Protein AF-A0A940TPC6-F1 (afdb_monomer_lite)

pLDDT: mean 86.08, std 16.82, range [35.31, 98.31]

Radius of gyration: 13.33 Å; chains: 1; bounding box: 32×31×30 Å

Structure (mmCIF, N/CA/C/O backbone):
data_AF-A0A940TPC6-F1
#
_entry.id   AF-A0A940TPC6-F1
#
loop_
_atom_site.group_PDB
_atom_site.id
_atom_site.type_symbol
_atom_site.label_atom_id
_atom_site.label_alt_id
_atom_site.label_comp_id
_atom_site.label_asym_id
_atom_site.label_entity_id
_atom_site.label_seq_id
_atom_site.pdbx_PDB_ins_code
_atom_site.Cartn_x
_atom_site.Cartn_y
_atom_site.Cartn_z
_atom_site.occupancy
_atom_site.B_iso_or_equiv
_atom_site.auth_seq_id
_atom_site.auth_comp_id
_atom_site.auth_asym_id
_atom_site.auth_atom_id
_atom_site.pdbx_PDB_model_num
ATOM 1 N N . MET A 1 1 ? 11.280 17.638 11.656 1.00 58.59 1 MET A N 1
ATOM 2 C CA . MET A 1 1 ? 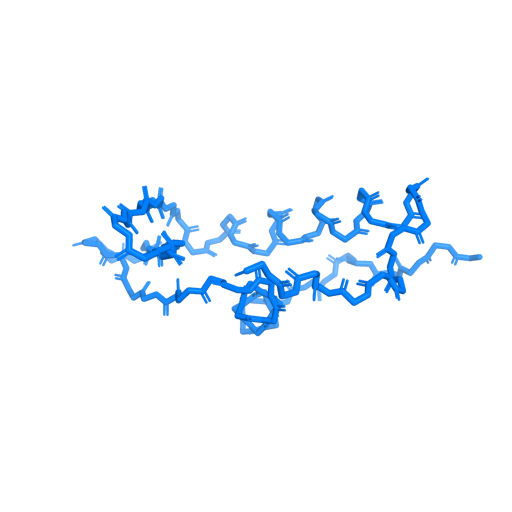9.956 17.271 12.198 1.00 58.59 1 MET A CA 1
ATOM 3 C C . MET A 1 1 ? 9.512 16.030 11.442 1.00 58.59 1 MET A C 1
ATOM 5 O O . MET A 1 1 ? 9.528 16.085 10.219 1.00 58.59 1 MET A O 1
ATOM 9 N N . GLU A 1 2 ? 9.273 14.902 12.119 1.00 63.91 2 GLU A N 1
ATOM 10 C CA . GLU A 1 2 ? 8.758 13.688 11.458 1.00 63.91 2 GLU A CA 1
ATOM 11 C C . GLU A 1 2 ? 7.361 13.988 10.882 1.00 63.91 2 GLU A C 1
ATOM 13 O O . GLU A 1 2 ? 6.578 14.659 11.563 1.00 63.91 2 GLU A O 1
ATOM 18 N N . PRO A 1 3 ? 7.039 13.559 9.649 1.00 69.31 3 PRO A N 1
ATOM 19 C CA . PRO A 1 3 ? 5.691 13.713 9.116 1.00 69.31 3 PRO A CA 1
ATOM 20 C C . PRO A 1 3 ? 4.688 12.904 9.949 1.00 69.31 3 PRO A C 1
ATOM 22 O O . PRO A 1 3 ? 4.935 11.742 10.273 1.00 69.31 3 PRO A O 1
ATOM 25 N N . ASP A 1 4 ? 3.536 13.492 10.274 1.00 71.62 4 ASP A N 1
ATOM 26 C CA . ASP A 1 4 ? 2.476 12.768 10.977 1.00 71.62 4 ASP A CA 1
ATOM 27 C C . ASP A 1 4 ? 1.804 11.756 10.035 1.00 71.62 4 ASP A C 1
ATOM 29 O O . ASP A 1 4 ? 0.934 12.087 9.228 1.00 71.62 4 ASP A O 1
ATOM 33 N N . PHE A 1 5 ? 2.221 10.495 10.145 1.00 72.81 5 PHE A N 1
ATOM 34 C CA . PHE A 1 5 ? 1.597 9.365 9.455 1.00 72.81 5 PHE A CA 1
ATOM 35 C C . PHE A 1 5 ? 0.456 8.724 10.269 1.00 72.81 5 PHE A C 1
ATOM 37 O O . PHE A 1 5 ? -0.063 7.675 9.886 1.00 72.81 5 PHE A O 1
ATOM 44 N N . GLY A 1 6 ? 0.060 9.309 11.405 1.00 67.50 6 GLY A N 1
ATOM 45 C CA . GLY A 1 6 ? -0.824 8.712 12.409 1.00 67.50 6 GLY A CA 1
ATOM 46 C C . GLY A 1 6 ? -2.218 8.341 11.900 1.00 67.50 6 GLY A C 1
ATOM 47 O O . GLY A 1 6 ? -2.816 7.386 12.398 1.00 67.50 6 GLY A O 1
ATOM 48 N N . LYS A 1 7 ? -2.714 9.009 10.851 1.00 73.62 7 LYS A N 1
ATOM 49 C CA . LYS A 1 7 ? -4.023 8.731 10.235 1.00 73.62 7 LYS A CA 1
ATOM 50 C C . LYS A 1 7 ? -3.935 8.611 8.716 1.00 73.62 7 LYS A C 1
ATOM 52 O O . LYS A 1 7 ? -4.409 9.467 7.976 1.00 73.62 7 LYS A O 1
ATOM 57 N N . LEU A 1 8 ? -3.350 7.515 8.248 1.00 89.12 8 LEU A N 1
ATOM 58 C CA . LEU A 1 8 ? -3.466 7.120 6.848 1.00 89.12 8 LEU A CA 1
ATOM 59 C C . LEU A 1 8 ? -4.792 6.373 6.637 1.00 89.12 8 LEU A C 1
ATOM 61 O O . LEU A 1 8 ? -5.053 5.389 7.325 1.00 89.12 8 LEU A O 1
ATOM 65 N N . SER A 1 9 ? -5.633 6.843 5.714 1.00 93.50 9 SER A N 1
ATOM 66 C CA . SER A 1 9 ? -6.851 6.125 5.323 1.00 93.50 9 SER A CA 1
ATOM 67 C C . SER A 1 9 ? -6.532 4.963 4.381 1.00 93.50 9 SER A C 1
ATOM 69 O O . SER A 1 9 ? -5.478 4.945 3.740 1.00 93.50 9 SER A O 1
ATOM 71 N N . PHE A 1 10 ? -7.470 4.022 4.251 1.00 94.25 10 PHE A N 1
ATOM 72 C CA . PHE A 1 10 ? -7.378 2.938 3.272 1.00 94.25 10 PHE A CA 1
ATOM 73 C C . PHE A 1 10 ? -7.146 3.471 1.852 1.00 94.25 10 PHE A C 1
ATOM 75 O O . PHE A 1 10 ? -6.166 3.095 1.216 1.00 94.25 10 PHE A O 1
ATOM 82 N N . ASP A 1 11 ? -7.953 4.431 1.393 1.00 94.94 11 ASP A N 1
ATOM 83 C CA . ASP A 1 11 ? -7.827 4.991 0.040 1.00 94.94 11 ASP A CA 1
ATOM 84 C C . ASP A 1 11 ? -6.456 5.624 -0.210 1.00 94.94 11 ASP A C 1
ATOM 86 O O . ASP A 1 11 ? -5.866 5.452 -1.277 1.00 94.94 11 ASP A O 1
ATOM 90 N N . LYS A 1 12 ? -5.903 6.338 0.780 1.00 94.62 12 LYS A N 1
ATOM 91 C CA . LYS A 1 12 ? -4.556 6.909 0.666 1.00 94.62 12 LYS A CA 1
ATOM 92 C C . LYS A 1 12 ? -3.485 5.823 0.642 1.00 94.62 12 LYS A C 1
ATOM 94 O O . LYS A 1 12 ? -2.533 5.953 -0.124 1.00 94.62 12 LYS A O 1
ATOM 99 N N . ALA A 1 13 ? -3.652 4.751 1.414 1.00 95.31 13 ALA A N 1
ATOM 100 C CA . ALA A 1 13 ? -2.765 3.596 1.356 1.00 95.31 13 ALA A CA 1
ATOM 101 C C . ALA A 1 13 ? -2.795 2.939 -0.034 1.00 95.31 13 ALA A C 1
ATOM 103 O O . ALA A 1 13 ? -1.737 2.708 -0.611 1.00 95.31 13 ALA A O 1
ATOM 104 N N . VAL A 1 14 ? -3.978 2.742 -0.629 1.00 96.31 14 VAL A N 1
ATOM 105 C CA . VAL A 1 14 ? -4.119 2.223 -2.002 1.00 96.31 14 VAL A CA 1
ATOM 106 C C . VAL A 1 14 ? -3.352 3.089 -3.005 1.00 96.31 14 VAL A C 1
ATOM 108 O O . VAL A 1 14 ? -2.613 2.558 -3.831 1.00 96.31 14 VAL A O 1
ATOM 111 N N . GLN A 1 15 ? -3.490 4.417 -2.930 1.00 95.88 15 GLN A N 1
ATOM 112 C CA . GLN A 1 15 ? -2.775 5.330 -3.831 1.00 95.88 15 GLN A CA 1
ATOM 113 C C . GLN A 1 15 ? -1.253 5.247 -3.663 1.00 95.88 15 GLN A C 1
ATOM 115 O O . GLN A 1 15 ? -0.529 5.265 -4.654 1.00 95.88 15 GLN A O 1
ATOM 120 N N . LEU A 1 16 ? -0.764 5.110 -2.428 1.00 95.12 16 LEU A N 1
ATOM 121 C CA . LEU A 1 16 ? 0.664 4.936 -2.161 1.00 95.12 16 LEU A CA 1
ATOM 122 C C . LEU A 1 16 ? 1.198 3.634 -2.755 1.00 95.12 16 LEU A C 1
ATOM 124 O O . LEU A 1 16 ? 2.193 3.668 -3.470 1.00 95.12 16 LEU A O 1
ATOM 128 N N . PHE A 1 17 ? 0.518 2.509 -2.523 1.00 95.44 17 PHE A N 1
ATOM 129 C CA . PHE A 1 17 ? 0.921 1.219 -3.086 1.00 95.44 17 PHE A CA 1
ATOM 130 C C . PHE A 1 17 ? 0.930 1.241 -4.619 1.00 95.44 17 PHE A C 1
ATOM 132 O O . PHE A 1 17 ? 1.892 0.766 -5.220 1.00 95.44 17 PHE A O 1
ATOM 139 N N . LYS A 1 18 ? -0.060 1.883 -5.254 1.00 95.56 18 LYS A N 1
ATOM 140 C CA . LYS A 1 18 ? -0.054 2.121 -6.707 1.00 95.56 18 LYS A CA 1
ATOM 141 C C . LYS A 1 18 ? 1.144 2.952 -7.158 1.00 95.56 18 LYS A C 1
ATOM 143 O O . LYS A 1 18 ? 1.832 2.569 -8.097 1.00 95.56 18 LYS A O 1
ATOM 148 N N . GLY A 1 19 ? 1.445 4.038 -6.447 1.00 93.88 19 GLY A N 1
ATOM 149 C CA . GLY A 1 19 ? 2.643 4.848 -6.692 1.00 93.88 19 GLY A CA 1
ATOM 150 C C . GLY A 1 19 ? 3.962 4.104 -6.446 1.00 93.88 19 GLY A C 1
ATOM 151 O O . GLY A 1 19 ? 5.006 4.536 -6.922 1.00 93.88 19 GLY A O 1
ATOM 152 N N . TRP A 1 20 ? 3.935 2.985 -5.720 1.00 92.00 20 TRP A N 1
ATOM 153 C CA . TRP A 1 20 ? 5.084 2.101 -5.500 1.00 92.00 20 TRP A CA 1
ATOM 154 C C . TRP A 1 20 ? 5.141 0.922 -6.479 1.00 92.00 20 TRP A C 1
ATOM 156 O O . TRP A 1 20 ? 5.959 0.028 -6.281 1.00 92.00 20 TRP A O 1
ATOM 166 N N . GLY A 1 21 ? 4.295 0.913 -7.513 1.00 93.44 21 GLY A N 1
ATOM 167 C CA . GLY A 1 21 ? 4.299 -0.103 -8.567 1.00 93.44 21 GLY A CA 1
ATOM 168 C C . GLY A 1 21 ? 3.387 -1.305 -8.311 1.00 93.44 21 GLY A C 1
ATOM 169 O O . GLY A 1 21 ? 3.393 -2.249 -9.098 1.00 93.44 21 GLY A O 1
ATOM 170 N N . PHE A 1 22 ? 2.580 -1.295 -7.246 1.00 96.19 22 PHE A N 1
ATOM 171 C CA . PHE A 1 22 ? 1.623 -2.371 -6.993 1.00 96.19 22 PHE A CA 1
ATOM 172 C C . PHE A 1 22 ? 0.299 -2.128 -7.718 1.00 96.19 22 PHE A C 1
ATOM 174 O O . PHE A 1 22 ? -0.262 -1.034 -7.691 1.00 96.19 22 PHE A O 1
ATOM 181 N N . THR A 1 23 ? -0.284 -3.189 -8.265 1.00 97.12 23 THR A N 1
ATOM 182 C CA . THR A 1 23 ? -1.728 -3.224 -8.509 1.00 97.12 23 THR A CA 1
ATOM 183 C C . THR A 1 23 ? -2.433 -3.630 -7.216 1.00 97.12 23 THR A C 1
ATOM 185 O O . THR A 1 23 ? -1.942 -4.474 -6.468 1.00 97.12 23 THR A O 1
ATOM 188 N N . VAL A 1 24 ? -3.569 -2.995 -6.931 1.00 96.88 24 VAL A N 1
ATOM 189 C CA . VAL A 1 24 ? -4.348 -3.224 -5.710 1.00 96.88 24 VAL A CA 1
ATOM 190 C C . VAL A 1 24 ? -5.764 -3.603 -6.117 1.00 96.88 24 VAL A C 1
ATOM 192 O O . VAL A 1 24 ? -6.451 -2.800 -6.752 1.00 96.88 24 VAL A O 1
ATOM 195 N N . GLU A 1 25 ? -6.178 -4.813 -5.761 1.00 97.19 25 GLU A N 1
ATOM 196 C CA . GLU A 1 25 ? -7.474 -5.403 -6.108 1.00 97.19 25 GLU A CA 1
ATOM 197 C C . GLU A 1 25 ? -8.214 -5.864 -4.849 1.00 97.19 25 GLU A C 1
ATOM 199 O O . GLU A 1 25 ? -7.618 -6.018 -3.781 1.00 9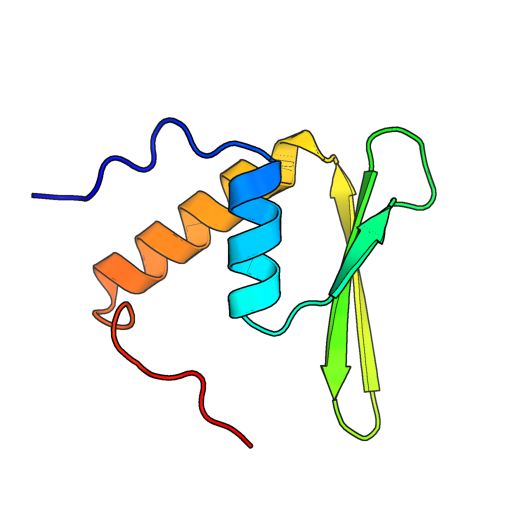7.19 25 GLU A O 1
ATOM 204 N N . GLN A 1 26 ? -9.521 -6.105 -4.965 1.00 96.25 26 GLN A N 1
ATOM 205 C CA . GLN A 1 26 ? -10.273 -6.755 -3.895 1.00 96.25 26 GLN A CA 1
ATOM 206 C C . GLN A 1 26 ? -9.710 -8.162 -3.637 1.00 96.25 26 GLN A C 1
ATOM 208 O O . GLN A 1 26 ? -9.328 -8.879 -4.564 1.00 96.25 26 GLN A O 1
ATOM 213 N N . GLY A 1 27 ? -9.629 -8.542 -2.365 1.00 95.38 27 GLY A N 1
ATOM 214 C CA . GLY A 1 27 ? -9.202 -9.871 -1.957 1.00 95.38 27 GLY A CA 1
ATOM 215 C C . GLY A 1 27 ? -10.232 -10.960 -2.275 1.00 95.38 27 GLY A C 1
ATOM 216 O O . GLY A 1 27 ? -11.396 -10.664 -2.561 1.00 95.38 27 GLY A O 1
ATOM 217 N N . PRO A 1 28 ? -9.825 -12.238 -2.204 1.00 94.44 28 PRO A N 1
ATOM 218 C CA . PRO A 1 28 ? -10.715 -13.370 -2.447 1.00 94.44 28 PRO A CA 1
ATOM 219 C C . PRO A 1 28 ? -11.838 -13.474 -1.405 1.00 94.44 28 PRO A C 1
ATOM 221 O O . PRO A 1 28 ? -12.868 -14.090 -1.683 1.00 94.44 28 PRO A O 1
ATOM 224 N N . ARG A 1 29 ? -11.671 -12.879 -0.216 1.00 96.00 29 ARG A N 1
ATOM 225 C CA . ARG A 1 29 ? -12.715 -12.793 0.811 1.00 96.00 29 ARG A CA 1
ATOM 226 C C . ARG A 1 29 ? -13.135 -11.350 1.071 1.00 96.00 29 ARG A C 1
ATOM 228 O O . ARG A 1 29 ? -12.423 -10.388 0.785 1.00 96.00 29 ARG A O 1
ATOM 235 N N . HIS A 1 30 ? -14.325 -11.202 1.644 1.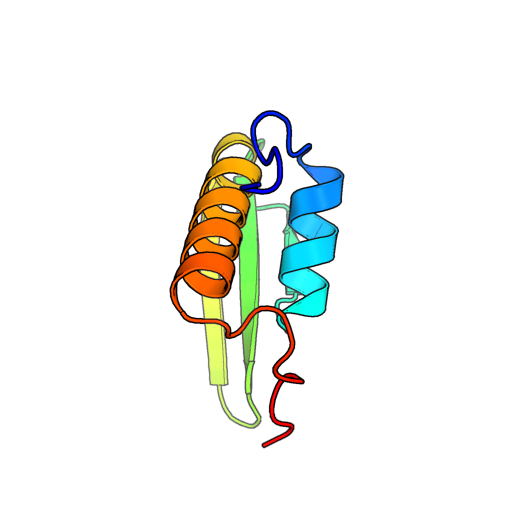00 93.62 30 HIS A N 1
ATOM 236 C CA . HIS A 1 30 ? -14.818 -9.901 2.079 1.00 93.62 30 HIS A CA 1
ATOM 237 C C . HIS A 1 30 ? -13.899 -9.317 3.163 1.00 93.62 30 HIS A C 1
ATOM 239 O O . HIS A 1 30 ? -13.591 -9.998 4.138 1.00 93.62 30 HIS A O 1
ATOM 245 N N . GLY A 1 31 ? -13.489 -8.057 3.001 1.00 95.81 31 GLY A N 1
ATOM 246 C CA . GLY A 1 31 ? -12.551 -7.393 3.914 1.00 95.81 31 GLY A CA 1
ATOM 247 C C . GLY A 1 31 ? -11.074 -7.709 3.655 1.00 95.81 31 GLY A C 1
ATOM 248 O O . GLY A 1 31 ? -10.226 -7.333 4.461 1.00 95.81 31 GLY A O 1
ATOM 249 N N . GLU A 1 32 ? -10.744 -8.373 2.547 1.00 97.56 32 GLU A N 1
ATOM 250 C CA . GLU A 1 32 ? -9.364 -8.576 2.106 1.00 97.56 32 GLU A CA 1
ATOM 251 C C . GLU A 1 32 ? -9.022 -7.685 0.905 1.00 97.56 32 GLU A C 1
ATOM 253 O O . GLU A 1 32 ? -9.887 -7.250 0.138 1.00 97.56 32 GLU A O 1
ATOM 258 N N . VAL A 1 33 ? -7.728 -7.440 0.728 1.00 97.69 33 VAL A N 1
ATOM 259 C CA . VAL A 1 33 ? -7.126 -6.764 -0.418 1.00 97.69 33 VAL A CA 1
ATOM 260 C C . VAL A 1 33 ? -5.994 -7.630 -0.964 1.00 97.69 33 VAL A C 1
ATOM 262 O O . VAL A 1 33 ? -5.236 -8.230 -0.200 1.00 97.69 33 VAL A O 1
ATOM 265 N N . THR A 1 34 ? -5.870 -7.685 -2.287 1.00 98.31 34 THR A N 1
ATOM 266 C CA . THR A 1 34 ? -4.744 -8.329 -2.967 1.00 98.31 34 THR A CA 1
ATOM 267 C C . THR A 1 34 ? -3.800 -7.255 -3.490 1.00 98.31 34 THR A C 1
ATOM 269 O O . THR A 1 34 ? -4.177 -6.425 -4.318 1.00 98.31 34 THR A O 1
ATOM 272 N N . LEU A 1 35 ? -2.558 -7.284 -3.018 1.00 97.88 35 LEU A N 1
ATOM 273 C CA . LEU A 1 35 ? -1.442 -6.533 -3.573 1.00 97.88 35 LEU A CA 1
ATOM 274 C C . LEU A 1 35 ? -0.723 -7.387 -4.600 1.00 97.88 35 LEU A C 1
ATOM 276 O O . LEU A 1 35 ? -0.388 -8.545 -4.352 1.00 97.88 35 LEU A O 1
ATOM 280 N N . ILE A 1 36 ? -0.474 -6.796 -5.753 1.00 97.56 36 ILE A N 1
ATOM 281 C CA . ILE A 1 36 ? 0.062 -7.491 -6.905 1.00 97.56 36 ILE A CA 1
ATOM 282 C C . ILE A 1 36 ? 1.273 -6.721 -7.397 1.00 97.56 36 ILE A C 1
ATOM 284 O O . ILE A 1 36 ? 1.157 -5.547 -7.740 1.00 97.56 36 ILE A O 1
ATOM 288 N N . LEU A 1 37 ? 2.412 -7.397 -7.477 1.00 95.44 37 LEU A N 1
ATOM 289 C CA . LEU A 1 37 ? 3.621 -6.862 -8.089 1.00 95.44 37 LEU A CA 1
ATOM 290 C C . LEU A 1 37 ? 3.923 -7.670 -9.350 1.00 95.44 37 LEU A C 1
ATOM 292 O O . LEU A 1 37 ? 4.104 -8.886 -9.276 1.00 95.44 37 LEU A O 1
ATOM 296 N N . GLY A 1 38 ? 3.912 -7.005 -10.501 1.00 92.75 38 GLY A N 1
ATOM 297 C CA . GLY A 1 38 ? 4.223 -7.614 -11.791 1.00 92.75 38 GLY A CA 1
ATOM 298 C C . GLY A 1 38 ? 5.635 -7.263 -12.246 1.00 92.75 38 GLY A C 1
ATOM 299 O O . GLY A 1 38 ? 6.074 -6.130 -12.072 1.00 92.75 38 GLY A O 1
ATOM 300 N N . GLY A 1 39 ? 6.308 -8.229 -12.857 1.00 88.94 39 GLY A N 1
ATOM 301 C CA . GLY A 1 39 ? 7.476 -8.031 -13.707 1.00 88.94 39 GLY A CA 1
ATOM 302 C C . GLY A 1 39 ? 7.249 -8.688 -15.075 1.00 88.94 39 GLY A C 1
ATOM 303 O O . GLY A 1 39 ? 6.187 -9.272 -15.297 1.00 88.94 39 GLY A O 1
ATOM 304 N N . PRO A 1 40 ? 8.231 -8.631 -15.990 1.00 88.19 40 PRO A N 1
ATOM 305 C CA . PRO A 1 40 ? 8.079 -9.134 -17.360 1.00 88.19 40 PRO A CA 1
ATOM 306 C C . PRO A 1 40 ? 7.640 -10.605 -17.439 1.00 88.19 40 PRO A C 1
ATOM 308 O O . PRO A 1 40 ? 6.753 -10.938 -18.218 1.00 88.19 40 PRO A O 1
ATOM 311 N N . ASP A 1 41 ? 8.196 -11.451 -16.564 1.00 94.00 41 ASP A N 1
ATOM 312 C CA . ASP A 1 41 ? 7.977 -12.907 -16.578 1.00 94.00 41 ASP A CA 1
ATOM 313 C C . ASP A 1 41 ? 7.370 -13.455 -15.274 1.00 94.00 41 ASP A C 1
ATOM 315 O O . ASP A 1 41 ? 7.256 -14.667 -15.090 1.00 94.00 41 ASP A O 1
ATOM 319 N N . HIS A 1 42 ? 7.006 -12.587 -14.325 1.00 90.00 42 HIS A N 1
ATOM 320 C CA . HIS A 1 42 ? 6.492 -13.022 -13.027 1.00 90.00 42 HIS A CA 1
ATOM 321 C C . HIS A 1 42 ? 5.412 -12.092 -12.482 1.00 90.00 42 HIS A C 1
ATOM 323 O O . HIS A 1 42 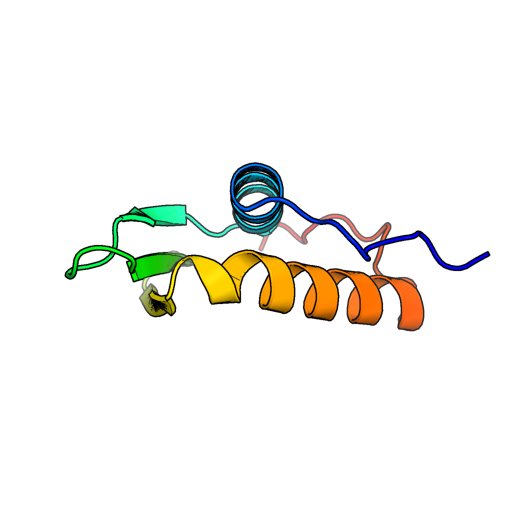? 5.368 -10.899 -12.772 1.00 90.00 42 HIS A O 1
ATOM 329 N N . ARG A 1 43 ? 4.543 -12.646 -11.634 1.00 95.06 43 ARG A N 1
ATOM 330 C CA . ARG A 1 43 ? 3.537 -11.888 -10.893 1.00 95.06 43 ARG A CA 1
ATOM 331 C C . ARG A 1 43 ? 3.440 -12.443 -9.481 1.00 95.06 43 ARG A C 1
ATOM 333 O O . ARG A 1 43 ? 3.115 -13.613 -9.292 1.00 95.06 43 ARG A O 1
ATOM 340 N N . SER A 1 44 ? 3.740 -11.596 -8.509 1.00 95.25 44 SER A N 1
ATOM 341 C CA . SER A 1 44 ? 3.664 -11.912 -7.086 1.00 95.25 44 SER A CA 1
ATOM 342 C C . SER A 1 44 ? 2.360 -11.375 -6.517 1.00 95.25 44 SER A C 1
ATOM 344 O O . SER A 1 44 ? 1.965 -10.250 -6.825 1.00 95.25 44 SER A O 1
ATOM 346 N N . TYR A 1 45 ? 1.712 -12.171 -5.671 1.00 96.56 45 TYR A N 1
ATOM 347 C CA . TYR A 1 45 ? 0.442 -11.834 -5.036 1.00 96.56 45 TYR A CA 1
ATOM 348 C C . TYR A 1 45 ? 0.602 -11.901 -3.524 1.00 96.56 45 TYR A C 1
ATOM 350 O O . TYR A 1 45 ? 1.154 -12.862 -2.990 1.00 96.56 45 TYR A O 1
ATOM 358 N N . TYR A 1 46 ? 0.086 -10.894 -2.835 1.00 96.62 46 TYR A N 1
ATOM 359 C CA . TYR A 1 46 ? 0.027 -10.852 -1.386 1.00 96.62 46 TYR A CA 1
ATOM 360 C C . TYR A 1 46 ? -1.376 -10.442 -0.956 1.00 96.62 46 TYR A C 1
ATOM 362 O O . TYR A 1 46 ? -1.853 -9.377 -1.336 1.00 96.62 46 TYR A O 1
ATOM 370 N N . VAL A 1 47 ? -2.040 -11.294 -0.179 1.00 97.44 47 VAL A N 1
ATOM 371 C CA . VAL A 1 47 ? -3.392 -11.043 0.330 1.00 97.44 47 VAL A CA 1
ATOM 372 C C . VAL A 1 47 ? -3.297 -10.658 1.799 1.00 97.44 47 VAL A C 1
ATOM 374 O O . VAL A 1 47 ? -2.631 -11.341 2.578 1.00 97.44 47 VAL A O 1
ATOM 377 N N . CYS A 1 48 ? -3.969 -9.578 2.183 1.00 96.19 48 CYS A N 1
ATOM 378 C CA . CYS A 1 48 ? -4.094 -9.171 3.578 1.00 96.19 48 CYS A CA 1
ATOM 379 C C . CYS A 1 48 ? -5.461 -8.544 3.861 1.00 96.19 48 CYS A C 1
ATOM 381 O O . CYS A 1 48 ? -6.216 -8.213 2.949 1.00 96.19 48 CYS A O 1
ATOM 383 N N . GLU A 1 49 ? -5.790 -8.376 5.138 1.00 97.50 49 GLU A N 1
ATOM 384 C CA . GLU A 1 49 ? -6.996 -7.661 5.557 1.00 97.50 49 GLU A CA 1
ATOM 385 C C . GLU A 1 49 ? -6.905 -6.177 5.163 1.00 97.50 49 GLU A C 1
ATOM 387 O O . GLU A 1 49 ? -5.853 -5.544 5.304 1.00 97.50 49 GLU A O 1
ATOM 392 N N . THR A 1 50 ? -8.020 -5.582 4.730 1.00 95.81 50 THR A N 1
ATOM 393 C CA . THR A 1 50 ? -8.076 -4.167 4.318 1.00 95.81 50 THR A CA 1
ATOM 394 C C . THR A 1 50 ? -7.586 -3.208 5.407 1.00 95.81 50 THR A C 1
ATOM 396 O O . THR A 1 50 ? -6.962 -2.194 5.099 1.00 95.81 50 THR A O 1
ATOM 399 N N . GLU A 1 51 ? -7.790 -3.540 6.684 1.00 94.44 51 GLU A N 1
ATOM 400 C CA . GLU A 1 51 ? -7.327 -2.732 7.820 1.00 94.44 51 GLU A CA 1
ATOM 401 C C . GLU A 1 51 ? -5.801 -2.721 8.000 1.00 94.44 51 GLU A C 1
ATOM 403 O O . GLU A 1 51 ? -5.257 -1.789 8.593 1.00 94.44 51 GLU A O 1
ATOM 408 N N . LYS A 1 52 ? -5.084 -3.714 7.457 1.00 95.19 52 LYS A N 1
ATOM 409 C CA . LYS A 1 52 ? -3.617 -3.787 7.537 1.00 95.19 52 LYS A CA 1
ATOM 410 C C . LYS A 1 52 ? -2.939 -2.905 6.502 1.00 95.19 52 LYS A C 1
ATOM 412 O O . LYS A 1 52 ? -1.800 -2.489 6.715 1.00 95.19 52 LYS A O 1
ATOM 417 N N . LEU A 1 53 ? -3.623 -2.592 5.402 1.00 95.50 53 LEU A N 1
ATOM 418 C CA . LEU A 1 53 ? -3.030 -1.849 4.297 1.00 95.50 53 LEU A CA 1
ATOM 419 C C . LEU A 1 53 ? -2.510 -0.458 4.724 1.00 95.50 53 LEU A C 1
ATOM 421 O O . LEU A 1 53 ? -1.366 -0.132 4.387 1.00 95.50 53 LEU A O 1
ATOM 425 N N . PRO A 1 54 ? -3.252 0.345 5.517 1.00 95.25 54 PRO A N 1
ATOM 426 C CA . PRO A 1 54 ? -2.722 1.591 6.061 1.00 95.25 54 PRO A CA 1
ATOM 427 C C . PRO A 1 54 ? -1.497 1.410 6.956 1.00 95.25 54 PRO A C 1
ATOM 429 O O . PRO A 1 54 ? -0.541 2.171 6.832 1.00 95.25 54 PRO A O 1
ATOM 432 N N . GLU A 1 55 ? -1.489 0.405 7.831 1.00 94.19 55 GLU A N 1
ATOM 433 C CA . GLU A 1 55 ? -0.368 0.157 8.748 1.00 94.19 55 GLU A CA 1
ATOM 434 C C . GLU A 1 55 ? 0.906 -0.262 8.001 1.00 94.19 55 GLU A C 1
ATOM 436 O O . GLU A 1 55 ? 2.010 0.205 8.309 1.00 94.19 55 GLU A O 1
ATOM 441 N N . MET A 1 56 ? 0.759 -1.068 6.947 1.00 95.00 56 MET A N 1
ATOM 442 C CA . MET A 1 56 ? 1.863 -1.410 6.050 1.00 95.00 56 MET A CA 1
ATOM 443 C C . MET A 1 56 ? 2.408 -0.165 5.342 1.00 95.00 56 MET A C 1
ATOM 445 O O . MET A 1 56 ? 3.617 0.071 5.350 1.00 95.00 56 MET A O 1
ATOM 449 N N . ALA A 1 57 ? 1.532 0.675 4.782 1.00 94.19 57 ALA A N 1
ATOM 450 C CA . ALA A 1 57 ? 1.950 1.905 4.115 1.00 94.19 57 ALA A CA 1
ATOM 451 C C . ALA A 1 57 ? 2.656 2.879 5.076 1.00 94.19 57 ALA A C 1
ATOM 453 O O . ALA A 1 57 ? 3.689 3.443 4.716 1.00 94.19 57 ALA A O 1
ATOM 454 N N . LYS A 1 58 ? 2.174 3.028 6.319 1.00 93.25 58 LYS A N 1
ATOM 455 C CA . LYS A 1 58 ? 2.858 3.811 7.367 1.00 93.25 58 LYS A CA 1
ATOM 456 C C . LYS A 1 58 ? 4.266 3.281 7.639 1.00 93.25 58 LYS A C 1
ATOM 458 O O . LYS A 1 58 ? 5.205 4.065 7.748 1.00 93.25 58 LYS A O 1
ATOM 463 N N . SER A 1 59 ? 4.421 1.961 7.715 1.00 91.62 59 SER A N 1
ATOM 464 C CA . SER A 1 59 ? 5.717 1.315 7.955 1.00 91.62 59 SER A CA 1
ATOM 465 C C . SER A 1 59 ? 6.706 1.590 6.818 1.00 91.62 59 SER A C 1
ATOM 467 O O . SER A 1 59 ? 7.852 1.961 7.072 1.00 91.62 59 SER A O 1
ATOM 469 N N . VAL A 1 60 ? 6.252 1.505 5.563 1.00 91.56 60 VAL A N 1
ATOM 470 C CA . VAL A 1 60 ? 7.070 1.843 4.385 1.00 91.56 60 VAL A CA 1
ATOM 471 C C . VAL A 1 60 ? 7.438 3.327 4.367 1.00 91.56 60 VAL A C 1
ATOM 473 O O . VAL A 1 60 ? 8.593 3.662 4.112 1.00 91.56 60 VAL A O 1
ATOM 476 N N . LEU A 1 61 ? 6.496 4.225 4.669 1.00 90.62 61 LEU A N 1
ATOM 477 C CA . LEU A 1 61 ? 6.761 5.665 4.731 1.00 90.62 61 LEU A CA 1
ATOM 478 C C . LEU A 1 61 ? 7.792 6.016 5.808 1.00 90.62 61 LEU A C 1
ATOM 480 O O . LEU A 1 61 ? 8.729 6.760 5.522 1.00 90.62 61 LEU A O 1
ATOM 484 N N . ARG A 1 62 ? 7.674 5.436 7.011 1.00 89.62 62 ARG A N 1
ATOM 485 C CA . ARG A 1 62 ? 8.674 5.599 8.079 1.00 89.62 62 ARG A CA 1
ATOM 486 C C . ARG A 1 62 ? 10.046 5.098 7.646 1.00 89.62 62 ARG A C 1
ATOM 488 O O . ARG A 1 62 ? 11.027 5.803 7.850 1.00 89.62 62 ARG A O 1
ATOM 495 N N . MET A 1 63 ? 10.110 3.931 7.000 1.00 88.88 63 MET A N 1
ATOM 496 C CA . MET A 1 63 ? 11.368 3.376 6.492 1.00 88.88 63 MET A CA 1
ATOM 497 C C . MET A 1 63 ? 12.000 4.277 5.420 1.00 88.88 63 MET A C 1
ATOM 499 O O . MET A 1 63 ? 13.195 4.566 5.473 1.00 88.88 63 MET A O 1
ATOM 503 N N . ARG A 1 64 ? 11.207 4.789 4.470 1.00 87.75 64 ARG A N 1
ATOM 504 C CA . ARG A 1 64 ? 11.695 5.714 3.432 1.00 87.75 64 ARG A CA 1
ATOM 505 C C . ARG A 1 64 ? 12.149 7.052 4.013 1.00 87.75 64 ARG A C 1
ATOM 507 O O . ARG A 1 64 ? 13.115 7.625 3.520 1.00 87.75 64 ARG A O 1
ATOM 514 N N . TRP A 1 65 ? 11.483 7.540 5.058 1.00 85.69 65 TRP A N 1
ATOM 515 C CA . TRP A 1 65 ? 11.905 8.739 5.782 1.00 85.69 65 TRP A CA 1
ATOM 516 C C . TRP A 1 65 ? 13.229 8.513 6.517 1.00 85.69 65 TRP A C 1
ATOM 518 O O . TRP A 1 65 ? 14.160 9.296 6.348 1.00 85.69 65 TRP A O 1
ATOM 528 N N . SER A 1 66 ? 13.354 7.414 7.270 1.00 85.56 66 SER A N 1
ATOM 529 C CA . SER A 1 66 ? 14.563 7.118 8.051 1.00 85.56 66 SER A CA 1
ATOM 530 C C . SER A 1 66 ? 15.797 6.847 7.189 1.00 85.56 66 SER A C 1
ATOM 532 O O . SER A 1 66 ? 16.917 7.051 7.641 1.00 85.56 66 SER A O 1
ATOM 534 N N . THR A 1 67 ? 15.603 6.379 5.957 1.00 86.12 67 THR A N 1
ATOM 535 C CA . THR A 1 67 ? 16.685 6.075 5.005 1.00 86.12 67 THR A CA 1
ATOM 536 C C . THR A 1 67 ? 16.969 7.211 4.018 1.00 86.12 67 THR A C 1
ATOM 538 O O . THR A 1 67 ? 17.868 7.084 3.193 1.00 86.12 67 THR A O 1
ATOM 541 N N . GLY A 1 68 ? 16.211 8.314 4.062 1.00 80.38 68 GLY A N 1
ATOM 542 C CA . GLY A 1 68 ? 16.329 9.412 3.094 1.00 80.38 68 GLY A CA 1
ATOM 543 C C . GLY A 1 68 ? 15.801 9.084 1.687 1.00 80.38 68 GLY A C 1
ATOM 544 O O . GLY A 1 68 ? 15.858 9.926 0.796 1.00 80.38 68 GLY A O 1
ATOM 545 N N . ALA A 1 69 ? 15.228 7.895 1.479 1.00 76.06 69 ALA A N 1
ATOM 546 C CA . ALA A 1 69 ? 14.693 7.425 0.199 1.00 76.06 69 ALA A CA 1
ATOM 547 C C . ALA A 1 69 ? 13.349 8.067 -0.200 1.00 76.06 69 ALA A C 1
ATOM 549 O O . ALA A 1 69 ? 12.768 7.707 -1.223 1.00 76.06 69 ALA A O 1
ATOM 550 N N 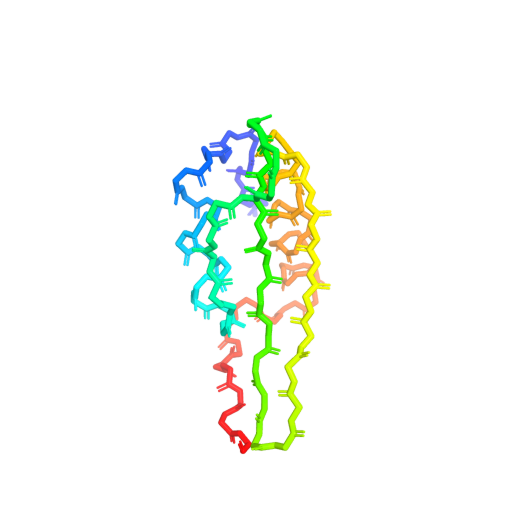. MET A 1 70 ? 12.831 9.024 0.575 1.00 65.81 70 MET A N 1
ATOM 551 C CA . MET A 1 70 ? 11.555 9.694 0.289 1.00 65.81 70 MET A CA 1
ATOM 552 C C . MET A 1 70 ? 11.570 10.507 -1.027 1.00 65.81 70 MET A C 1
ATOM 554 O O . MET A 1 70 ? 10.503 10.839 -1.533 1.00 65.81 70 MET A O 1
ATOM 558 N N . MET A 1 71 ? 12.756 10.782 -1.594 1.00 50.12 71 MET A N 1
ATOM 559 C CA . MET A 1 71 ? 12.952 11.509 -2.861 1.00 50.12 71 MET A CA 1
ATOM 560 C C . MET A 1 71 ? 13.516 10.660 -4.011 1.00 50.12 71 MET A C 1
ATOM 562 O O . MET A 1 71 ? 13.704 11.190 -5.104 1.00 50.12 71 MET A O 1
ATOM 566 N N . ALA A 1 72 ? 13.816 9.376 -3.798 1.00 41.25 72 ALA A N 1
ATOM 567 C CA . ALA A 1 72 ? 14.371 8.556 -4.870 1.00 41.25 72 ALA A CA 1
ATOM 568 C C . ALA A 1 72 ? 13.245 8.189 -5.857 1.00 41.25 72 ALA A C 1
ATOM 570 O O . ALA A 1 72 ? 12.275 7.547 -5.432 1.00 41.25 72 ALA A O 1
ATO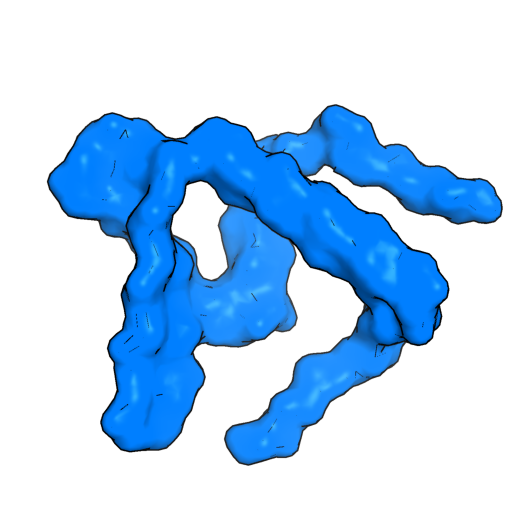M 571 N N . PRO A 1 73 ? 13.320 8.597 -7.141 1.00 41.75 73 PRO A N 1
ATOM 572 C CA . PRO A 1 73 ? 12.397 8.091 -8.144 1.00 41.75 73 PRO A CA 1
ATOM 573 C C . PRO A 1 73 ? 12.502 6.566 -8.164 1.00 41.75 73 PRO A C 1
ATOM 575 O O . PRO A 1 73 ? 13.588 6.004 -8.002 1.00 41.75 73 PRO A O 1
ATOM 578 N N . VAL A 1 74 ? 11.353 5.904 -8.302 1.00 46.00 74 VAL A N 1
ATOM 579 C CA . VAL A 1 74 ? 11.306 4.467 -8.565 1.00 46.00 74 VAL A CA 1
ATOM 580 C C . VAL A 1 74 ? 12.156 4.248 -9.812 1.00 46.00 74 VAL A C 1
ATOM 582 O O . VAL A 1 74 ? 11.868 4.830 -10.853 1.00 46.00 74 VAL A O 1
ATOM 585 N N . LEU A 1 75 ? 13.261 3.516 -9.664 1.00 35.31 75 LEU A N 1
ATOM 586 C CA . LEU A 1 75 ? 14.088 3.104 -10.789 1.00 35.31 75 LEU A CA 1
ATOM 587 C C . LEU A 1 75 ? 13.197 2.279 -11.717 1.00 35.31 75 LEU A C 1
ATOM 589 O O . LEU A 1 75 ? 12.795 1.175 -11.349 1.00 35.31 75 LEU A O 1
ATOM 593 N N . ASP A 1 76 ? 12.879 2.841 -12.881 1.00 35.62 76 ASP A N 1
ATOM 594 C CA . ASP A 1 76 ? 12.479 2.062 -14.045 1.00 35.62 76 ASP A CA 1
ATOM 595 C C . ASP A 1 76 ? 13.635 1.093 -14.342 1.00 35.62 76 ASP A C 1
ATOM 597 O O . ASP A 1 76 ? 14.750 1.523 -14.655 1.00 35.62 76 ASP A O 1
ATOM 601 N N . VAL A 1 77 ? 13.382 -0.204 -14.156 1.00 36.81 77 VAL A N 1
ATOM 602 C CA . VAL A 1 77 ? 14.238 -1.307 -14.618 1.00 36.81 77 VAL A CA 1
ATOM 603 C C . VAL A 1 77 ? 13.539 -1.975 -15.784 1.00 36.81 77 VAL A C 1
ATOM 605 O O . VAL A 1 77 ? 12.335 -2.282 -15.629 1.00 36.81 77 VAL A O 1
#

Sequence (77 aa):
MEPDFGKLSFDKAVQLFKGWGFTVEQGPRHGEVTLILGGPDHRSYYVCETEKLPEMAKSVLRMRWSTGAMMAPVLDV

Secondary structure (DSSP, 8-state):
-----TT--HHHHHHHHHHTT-EEEE-SSTTEEEEEEE-SS-EEEEEEETTHHHHHHHHHHHHHHHTTGGG------

Foldseek 3Di:
DDDPLPDDDLVNLCVVLVQVQWDWAADPDPQKIWTWHDDPPDIDIDIDGSVCSSVVSSVVSVVCVVVVVPPPRDDDD